Protein AF-A0A059PHQ4-F1 (afdb_monomer_lite)

pLDDT: mean 91.69, std 11.14, range [46.53, 98.62]

Secondary structure (DSSP, 8-state):
-HHHHIIIIIHHHHHHHHHHHHHHHHHHHHTS---HHHHHHTHHHHHHHHHHHHHHHHHHHHHTT-EEEETTTTEEEETSS-HHHHIIIIIHHHHHHHHHHHHHHHHHHHHHHHHHHHHHHHHHHHHHTT-

Organism: NCBI:txid7237

Structure (mmCIF, N/CA/C/O backbone):
data_AF-A0A059PHQ4-F1
#
_entry.id   AF-A0A059PHQ4-F1
#
loop_
_atom_site.group_PDB
_atom_site.id
_atom_site.type_symbol
_atom_site.label_atom_id
_atom_site.label_alt_id
_atom_site.label_comp_id
_atom_site.label_asym_id
_atom_site.label_entity_id
_atom_site.label_seq_id
_atom_site.pdbx_PDB_ins_code
_atom_site.Cartn_x
_atom_site.Cartn_y
_atom_site.Cartn_z
_atom_site.occupancy
_atom_site.B_iso_or_equiv
_atom_site.auth_seq_id
_atom_site.auth_comp_id
_atom_site.auth_asym_id
_atom_site.auth_atom_id
_atom_site.pdbx_PDB_model_num
ATOM 1 N N . CYS A 1 1 ? 14.947 5.550 -15.675 1.00 90.94 1 CYS A N 1
ATOM 2 C CA . CYS A 1 1 ? 13.715 4.748 -15.806 1.00 90.94 1 CYS A CA 1
ATOM 3 C C . CYS A 1 1 ? 13.370 4.026 -14.501 1.00 90.94 1 CYS A C 1
ATOM 5 O O . CYS A 1 1 ? 12.415 4.425 -13.850 1.00 90.94 1 CYS A O 1
ATOM 7 N N . THR A 1 2 ? 14.182 3.067 -14.040 1.00 94.69 2 THR A N 1
ATOM 8 C CA . THR A 1 2 ? 13.928 2.273 -12.817 1.00 94.69 2 THR A CA 1
ATOM 9 C C . THR A 1 2 ? 13.641 3.099 -11.563 1.00 94.69 2 THR A C 1
ATOM 11 O O . THR A 1 2 ? 12.707 2.787 -10.836 1.00 94.69 2 THR A O 1
ATOM 14 N N . LEU A 1 3 ? 14.392 4.179 -11.324 1.00 96.44 3 LEU A N 1
ATOM 15 C CA . LEU A 1 3 ? 14.150 5.055 -10.173 1.00 96.44 3 LEU A CA 1
ATOM 16 C C . LEU A 1 3 ? 12.744 5.677 -10.203 1.00 96.44 3 LEU A C 1
ATOM 18 O O . LEU A 1 3 ? 12.050 5.659 -9.196 1.00 96.44 3 LEU A O 1
ATOM 22 N N . VAL A 1 4 ? 12.306 6.181 -11.360 1.00 96.44 4 VAL A N 1
ATOM 23 C CA . VAL A 1 4 ? 10.967 6.773 -11.533 1.00 96.44 4 VAL A CA 1
ATOM 24 C C . VAL A 1 4 ? 9.880 5.717 -11.337 1.00 96.44 4 VAL A C 1
ATOM 26 O O . VAL A 1 4 ? 8.894 5.975 -10.651 1.00 96.44 4 VAL A O 1
ATOM 29 N N . PHE A 1 5 ? 10.089 4.511 -11.873 1.00 97.19 5 PHE A N 1
ATOM 30 C CA . PHE A 1 5 ? 9.204 3.374 -11.629 1.00 97.19 5 PHE A CA 1
ATOM 31 C C . PHE A 1 5 ? 9.094 3.059 -10.134 1.00 97.19 5 PHE A C 1
ATOM 33 O O . PHE A 1 5 ? 7.988 2.978 -9.616 1.00 97.19 5 PHE A O 1
ATOM 40 N N . LEU A 1 6 ? 10.215 2.945 -9.416 1.00 97.31 6 LEU A N 1
ATOM 41 C CA . LEU A 1 6 ? 10.198 2.689 -7.975 1.00 97.31 6 LEU A CA 1
ATOM 42 C C . LEU A 1 6 ? 9.460 3.805 -7.229 1.00 97.31 6 LEU A C 1
ATOM 44 O O . LEU A 1 6 ? 8.564 3.522 -6.446 1.00 97.31 6 LEU A O 1
ATOM 48 N N . LEU A 1 7 ? 9.762 5.072 -7.512 1.00 97.00 7 LEU A N 1
ATOM 49 C CA . LEU A 1 7 ? 9.114 6.199 -6.837 1.00 97.00 7 LEU A CA 1
ATOM 50 C C . LEU A 1 7 ? 7.594 6.247 -7.062 1.00 97.00 7 LEU A C 1
ATOM 52 O O . LEU A 1 7 ? 6.856 6.626 -6.159 1.00 97.00 7 LEU A O 1
ATOM 56 N N . THR A 1 8 ? 7.111 5.853 -8.239 1.00 96.44 8 THR A N 1
ATOM 57 C CA . THR A 1 8 ? 5.680 5.923 -8.576 1.00 96.44 8 THR A CA 1
ATOM 58 C C . THR A 1 8 ? 4.925 4.645 -8.209 1.00 96.44 8 THR A C 1
ATOM 60 O O . THR A 1 8 ? 3.882 4.701 -7.559 1.00 96.44 8 THR A O 1
ATOM 63 N N . TYR A 1 9 ? 5.448 3.477 -8.578 1.00 97.62 9 TYR A N 1
ATOM 64 C CA . TYR A 1 9 ? 4.787 2.190 -8.379 1.00 97.62 9 TYR A CA 1
ATOM 65 C C . TYR A 1 9 ? 4.884 1.696 -6.931 1.00 97.62 9 TYR A C 1
ATOM 67 O O . TYR A 1 9 ? 3.858 1.362 -6.341 1.00 97.62 9 TYR A O 1
ATOM 75 N N . PHE A 1 10 ? 6.079 1.691 -6.322 1.00 98.06 10 PHE A N 1
ATOM 76 C CA . PHE A 1 10 ? 6.249 1.187 -4.952 1.00 98.06 10 PHE A CA 1
ATOM 77 C C . PHE A 1 10 ? 5.440 2.017 -3.953 1.00 98.06 10 PHE A C 1
ATOM 79 O O . PHE A 1 10 ? 4.658 1.463 -3.182 1.00 98.06 10 PHE A O 1
ATOM 86 N N . PHE A 1 11 ? 5.575 3.347 -3.993 1.00 98.06 11 PHE A N 1
ATOM 87 C CA . PHE A 1 11 ? 4.845 4.221 -3.073 1.00 98.06 11 PHE A CA 1
ATOM 88 C C . PHE A 1 11 ? 3.343 4.269 -3.373 1.00 9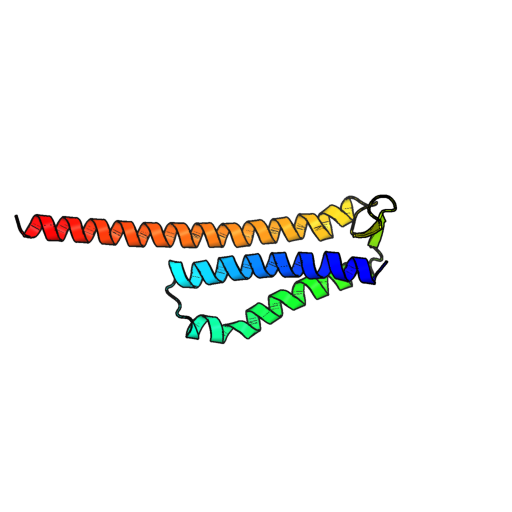8.06 11 PHE A C 1
ATOM 90 O O . PHE A 1 11 ? 2.553 4.365 -2.435 1.00 98.06 11 PHE A O 1
ATOM 97 N N . GLY A 1 12 ? 2.924 4.123 -4.636 1.00 98.06 12 GLY A N 1
ATOM 98 C CA . GLY A 1 12 ? 1.508 3.982 -4.990 1.00 98.06 12 GLY A CA 1
ATOM 99 C C . GLY A 1 12 ? 0.876 2.710 -4.409 1.00 98.06 12 GLY A C 1
ATOM 100 O O . GLY A 1 12 ? -0.197 2.758 -3.799 1.00 98.06 12 GLY A O 1
ATOM 101 N N . MET A 1 13 ? 1.572 1.574 -4.515 1.00 98.31 13 MET A N 1
ATOM 102 C CA . MET A 1 13 ? 1.125 0.312 -3.914 1.00 98.31 13 MET A CA 1
ATOM 103 C C . MET A 1 13 ? 1.160 0.369 -2.383 1.00 98.31 13 MET A C 1
ATOM 105 O O . MET A 1 13 ? 0.201 -0.047 -1.735 1.00 98.31 13 MET A O 1
ATOM 109 N N . ALA A 1 14 ? 2.207 0.954 -1.793 1.00 98.25 14 ALA A N 1
ATOM 110 C CA . ALA A 1 14 ? 2.297 1.154 -0.348 1.00 98.25 14 ALA A CA 1
ATOM 111 C C . ALA A 1 14 ? 1.156 2.035 0.179 1.00 98.25 14 ALA A C 1
ATOM 113 O O . ALA A 1 14 ? 0.527 1.690 1.176 1.00 98.25 14 ALA A O 1
ATOM 114 N N . SER A 1 15 ? 0.837 3.134 -0.511 1.00 98.44 15 SER A N 1
ATOM 115 C CA . SER A 1 15 ? -0.292 4.009 -0.173 1.00 98.44 15 SER A CA 1
ATOM 116 C C . SER A 1 15 ? -1.621 3.248 -0.168 1.00 98.44 15 SER A C 1
ATOM 118 O O . SER A 1 15 ? -2.404 3.377 0.774 1.00 98.44 15 SER A O 1
ATOM 120 N N . SER A 1 16 ? -1.841 2.384 -1.162 1.00 98.25 16 SER A N 1
ATOM 121 C CA . SER A 1 16 ? -3.056 1.566 -1.254 1.00 98.25 16 SER A CA 1
ATOM 122 C C . SER A 1 16 ? -3.188 0.589 -0.081 1.00 98.25 16 SER A C 1
ATOM 124 O O . SER A 1 16 ? -4.273 0.419 0.472 1.00 98.25 16 SER A O 1
ATOM 126 N N . ILE A 1 17 ? -2.085 -0.020 0.360 1.00 98.25 17 ILE A N 1
ATOM 127 C CA . ILE A 1 17 ? -2.096 -0.925 1.518 1.00 98.25 17 ILE A CA 1
ATOM 128 C C . ILE A 1 17 ? -2.268 -0.152 2.824 1.00 98.25 17 ILE A C 1
ATOM 130 O O . ILE A 1 17 ? -3.012 -0.593 3.699 1.00 98.25 17 ILE A O 1
ATOM 134 N N . TRP A 1 18 ? -1.650 1.022 2.955 1.00 98.56 18 TRP A N 1
ATOM 135 C CA . TRP A 1 18 ? -1.890 1.908 4.093 1.00 98.56 18 TRP A CA 1
ATOM 136 C C . TRP A 1 18 ? -3.356 2.320 4.201 1.00 98.56 18 TRP A C 1
ATOM 138 O O . TRP A 1 18 ? -3.897 2.354 5.304 1.00 98.56 18 TRP A O 1
ATOM 148 N N . TRP A 1 19 ? -4.028 2.551 3.074 1.00 98.56 19 TRP A N 1
ATOM 149 C CA . TRP A 1 19 ? -5.469 2.777 3.055 1.00 98.56 19 TRP A CA 1
ATOM 150 C C . TRP A 1 19 ? -6.258 1.554 3.559 1.00 98.56 19 TRP A C 1
ATOM 152 O O . TRP A 1 19 ? -7.158 1.706 4.389 1.00 98.56 19 TRP A O 1
ATOM 162 N N . VAL A 1 20 ? -5.884 0.330 3.161 1.00 98.56 20 VAL A N 1
ATOM 163 C CA . VAL A 1 20 ? -6.493 -0.899 3.708 1.00 98.56 20 VAL A CA 1
ATOM 164 C C . VAL A 1 20 ? -6.263 -1.005 5.220 1.00 98.56 20 VAL A C 1
ATOM 166 O O . VAL A 1 20 ? -7.208 -1.249 5.969 1.00 98.56 20 VAL A O 1
ATOM 169 N N . ILE A 1 21 ? -5.045 -0.764 5.705 1.00 98.25 21 ILE A N 1
ATOM 170 C CA . ILE A 1 21 ? -4.724 -0.789 7.142 1.00 98.25 21 ILE A CA 1
ATOM 171 C C . ILE A 1 21 ? -5.532 0.268 7.903 1.00 98.25 21 ILE A C 1
ATOM 173 O O . ILE A 1 21 ? -6.041 -0.006 8.992 1.00 98.25 21 ILE A O 1
ATOM 177 N N . LEU A 1 22 ? -5.710 1.460 7.332 1.00 97.69 22 LEU A N 1
ATOM 178 C CA . LEU A 1 22 ? -6.540 2.507 7.922 1.00 97.69 22 LEU A CA 1
ATOM 179 C C . LEU A 1 22 ? -8.001 2.052 8.049 1.00 97.69 22 LEU A C 1
ATOM 181 O O . LEU A 1 22 ? -8.604 2.199 9.109 1.00 97.69 22 LEU A O 1
ATOM 185 N N . SER A 1 23 ? -8.562 1.436 7.006 1.00 97.94 23 SER A N 1
ATOM 186 C CA . SER A 1 23 ? -9.927 0.897 7.063 1.00 97.94 23 SER A CA 1
ATOM 187 C C . SER A 1 23 ? -10.083 -0.224 8.100 1.00 97.94 23 SER A C 1
ATOM 189 O O . SER A 1 23 ? -11.064 -0.246 8.845 1.00 97.94 23 SER A O 1
ATOM 191 N N . LEU A 1 24 ? -9.089 -1.114 8.206 1.00 97.38 24 LEU A N 1
ATOM 192 C CA . LEU A 1 24 ? -9.047 -2.182 9.201 1.00 97.38 24 LEU A CA 1
ATOM 193 C C . LEU A 1 24 ? -8.999 -1.604 10.615 1.00 97.38 24 LEU A C 1
ATOM 195 O O . LEU A 1 24 ? -9.815 -1.963 11.456 1.00 97.38 24 LEU A O 1
ATOM 199 N N . THR A 1 25 ? -8.058 -0.704 10.888 1.00 96.81 25 THR A N 1
ATOM 200 C CA . THR A 1 25 ? -7.903 -0.097 12.218 1.00 96.81 25 THR A CA 1
ATOM 201 C C . THR A 1 25 ? -9.139 0.702 12.619 1.00 96.81 25 THR A C 1
ATOM 203 O O . THR A 1 25 ? -9.561 0.625 13.772 1.00 96.81 25 THR A O 1
ATOM 206 N N . TRP A 1 26 ? -9.793 1.372 11.667 1.00 95.75 26 TRP A N 1
ATOM 207 C CA . TRP A 1 26 ? -11.088 2.002 11.893 1.00 95.75 26 TRP A CA 1
ATOM 208 C C . TRP A 1 26 ? -12.178 0.984 12.260 1.00 95.75 26 TRP A C 1
ATOM 210 O O . TRP A 1 26 ? -12.899 1.197 13.232 1.00 95.75 26 TRP A O 1
ATOM 220 N N . PHE A 1 27 ? -12.271 -0.152 11.561 1.00 95.88 27 PHE A N 1
ATOM 221 C CA . PHE A 1 27 ? -13.190 -1.233 11.932 1.00 95.88 27 PHE A CA 1
ATOM 222 C C . PHE A 1 27 ? -12.884 -1.811 13.323 1.00 95.88 27 PHE A C 1
ATOM 224 O O . PHE A 1 27 ? -13.802 -2.019 14.116 1.00 95.88 27 PHE A O 1
ATOM 231 N N . LEU A 1 28 ? -11.609 -2.031 13.657 1.00 95.19 28 LEU A N 1
ATOM 232 C CA . LEU A 1 28 ? -11.198 -2.530 14.974 1.00 95.19 28 LEU A CA 1
ATOM 233 C C . LEU A 1 28 ? -11.590 -1.552 16.090 1.00 95.19 28 LEU A C 1
ATOM 235 O O . LEU A 1 28 ? -12.119 -1.973 17.120 1.00 95.19 28 LEU A O 1
ATOM 239 N N . ALA A 1 29 ? -11.387 -0.252 15.877 1.00 93.94 29 ALA A N 1
ATOM 240 C CA . ALA A 1 29 ? -11.752 0.781 16.839 1.00 93.94 29 ALA A CA 1
ATOM 241 C C . ALA A 1 29 ? -13.278 0.944 16.963 1.00 93.94 29 ALA A C 1
ATOM 243 O O . ALA A 1 29 ? -13.818 0.928 18.067 1.00 93.94 29 ALA A O 1
ATOM 244 N N . ALA A 1 30 ? -13.994 1.067 15.843 1.00 90.75 30 ALA A N 1
ATOM 245 C CA . ALA A 1 30 ? -15.428 1.352 15.822 1.00 90.75 30 ALA A CA 1
ATOM 246 C C . ALA A 1 30 ? -16.302 0.122 16.123 1.00 90.75 30 ALA A C 1
ATOM 248 O O . ALA A 1 30 ? -17.301 0.223 16.836 1.00 90.75 30 ALA A O 1
ATOM 249 N N . GLY A 1 31 ? -15.943 -1.038 15.568 1.00 89.25 31 GLY A N 1
ATOM 250 C CA . GLY A 1 31 ? -16.719 -2.273 15.661 1.00 89.25 31 GLY A CA 1
ATOM 251 C C . GLY A 1 31 ? -16.310 -3.173 16.819 1.00 89.25 31 GLY A C 1
ATOM 252 O O . GLY A 1 31 ? -17.171 -3.642 17.562 1.00 89.25 31 GLY A O 1
ATOM 253 N N . LEU A 1 32 ? -15.003 -3.381 17.008 1.00 89.25 32 LEU A N 1
ATOM 254 C CA . LEU A 1 32 ? -14.475 -4.255 18.066 1.00 89.25 32 LEU A CA 1
ATOM 255 C C . LEU A 1 32 ? -14.033 -3.500 19.324 1.00 89.25 32 LEU A C 1
ATOM 257 O O . LEU A 1 32 ? -13.603 -4.133 20.287 1.00 89.25 32 LEU A O 1
ATOM 261 N N . LYS A 1 33 ? -14.164 -2.165 19.338 1.00 91.75 33 LYS A N 1
ATOM 262 C CA . LYS A 1 33 ? -13.826 -1.297 20.477 1.00 91.75 33 LYS A CA 1
ATOM 263 C C . LYS A 1 33 ? -12.377 -1.450 20.949 1.00 91.75 33 LYS A C 1
ATOM 265 O O . LYS A 1 33 ? -12.092 -1.303 22.136 1.00 91.75 33 LYS A O 1
ATOM 270 N N . TRP A 1 34 ? -11.458 -1.768 20.039 1.00 93.75 34 TRP A N 1
ATOM 271 C CA . TRP A 1 34 ? -10.038 -1.829 20.372 1.00 93.75 34 TRP A CA 1
ATOM 272 C C . TRP A 1 34 ? -9.524 -0.450 20.796 1.00 93.75 34 TRP A C 1
ATOM 274 O O . TRP A 1 34 ? -9.754 0.547 20.113 1.00 93.75 34 TRP A O 1
ATOM 284 N N . GLY A 1 35 ? -8.804 -0.407 21.919 1.00 93.06 35 GLY A N 1
ATOM 285 C CA . GLY A 1 35 ? -8.077 0.782 22.358 1.00 93.06 35 GLY A CA 1
ATOM 286 C C . GLY A 1 35 ? -6.755 0.966 21.607 1.00 93.06 35 GLY A C 1
ATOM 287 O O . GLY A 1 35 ? -6.241 0.039 20.977 1.00 93.06 35 GLY A O 1
ATOM 288 N N . ASN A 1 36 ? -6.160 2.156 21.727 1.00 92.62 36 ASN A N 1
ATOM 289 C CA . ASN A 1 36 ? -4.88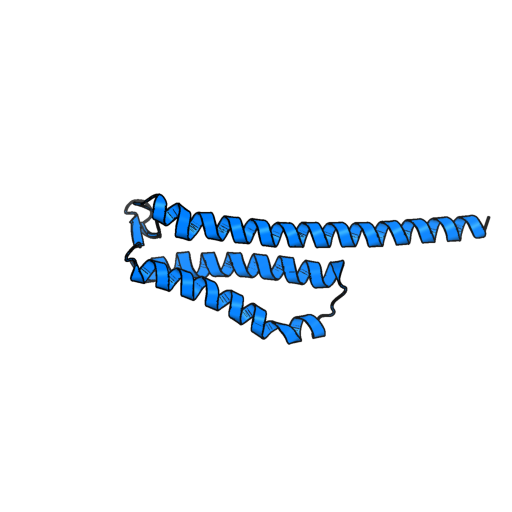5 2.485 21.077 1.00 92.62 36 ASN A CA 1
ATOM 290 C C . ASN A 1 36 ? -3.742 1.537 21.477 1.00 92.62 36 ASN A C 1
ATOM 292 O O . ASN A 1 36 ? -2.902 1.211 20.642 1.00 92.62 36 ASN A O 1
ATOM 296 N N . GLU A 1 37 ? -3.729 1.045 22.718 1.00 93.25 37 GLU A N 1
ATOM 297 C CA . GLU A 1 37 ? -2.737 0.072 23.193 1.00 93.25 37 GLU A CA 1
ATOM 298 C C . GLU A 1 37 ? -2.796 -1.246 22.401 1.00 93.25 37 GLU A C 1
ATOM 300 O O . GLU A 1 37 ? -1.772 -1.740 21.924 1.00 93.25 37 GLU A O 1
ATOM 305 N N . ALA A 1 38 ? -4.005 -1.773 22.173 1.00 92.56 38 ALA A N 1
ATOM 306 C CA . ALA A 1 38 ? -4.209 -3.010 21.421 1.00 92.56 38 ALA A CA 1
ATOM 307 C C . ALA A 1 38 ? -3.784 -2.866 19.952 1.00 92.56 38 ALA A C 1
ATOM 309 O O . ALA A 1 38 ? -3.132 -3.758 19.409 1.00 92.56 38 ALA A O 1
ATOM 310 N N . ILE A 1 39 ? -4.098 -1.731 19.316 1.00 93.31 39 ILE A N 1
ATOM 311 C CA . ILE A 1 39 ? -3.685 -1.439 17.934 1.00 93.31 39 ILE A CA 1
ATOM 312 C C . ILE A 1 39 ? -2.159 -1.287 17.851 1.00 93.31 39 ILE A C 1
ATOM 314 O O . ILE A 1 39 ? -1.522 -1.889 16.987 1.00 93.31 39 ILE A O 1
ATOM 318 N N . THR A 1 40 ? -1.556 -0.545 18.783 1.00 94.25 40 THR A N 1
ATOM 319 C CA . THR A 1 40 ? -0.109 -0.270 18.794 1.00 94.25 40 THR A CA 1
ATOM 320 C C . THR A 1 40 ? 0.706 -1.549 18.969 1.00 94.25 40 THR A C 1
ATOM 322 O O . THR A 1 40 ? 1.716 -1.724 18.286 1.00 94.25 40 THR A O 1
ATOM 325 N N . LYS A 1 41 ? 0.227 -2.497 19.787 1.00 95.62 41 LYS A N 1
ATOM 326 C CA . LYS A 1 41 ? 0.840 -3.827 19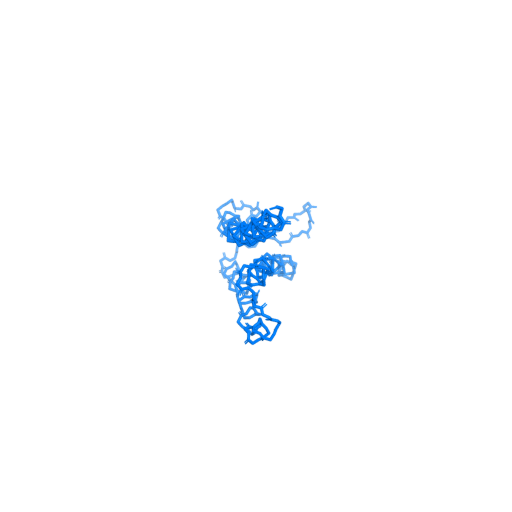.946 1.00 95.62 41 LYS A CA 1
ATOM 327 C C . LYS A 1 41 ? 0.956 -4.607 18.626 1.00 95.62 41 LYS A C 1
ATOM 329 O O . LYS A 1 41 ? 1.857 -5.426 18.489 1.00 95.62 41 LYS A O 1
ATOM 334 N N . HIS A 1 42 ? 0.083 -4.342 17.651 1.00 94.88 42 HIS A N 1
ATOM 335 C CA . HIS A 1 42 ? 0.083 -5.005 16.340 1.00 94.88 42 HIS A CA 1
ATOM 336 C C . HIS A 1 42 ? 0.722 -4.163 15.221 1.00 94.88 42 HIS A C 1
ATOM 338 O O . HIS A 1 42 ? 0.809 -4.628 14.085 1.00 94.88 42 HIS A O 1
ATOM 344 N N . SER A 1 43 ? 1.214 -2.957 15.528 1.00 94.31 43 SER A N 1
ATOM 345 C CA . SER A 1 43 ? 1.779 -2.019 14.544 1.00 94.31 43 SER A CA 1
ATOM 346 C C . SER A 1 43 ? 2.880 -2.642 13.683 1.00 94.31 43 SER A C 1
ATOM 348 O O . SER A 1 43 ? 2.893 -2.444 12.470 1.00 94.31 43 SER A O 1
ATOM 350 N N . GLN A 1 44 ? 3.755 -3.459 14.275 1.00 96.50 44 GLN A N 1
ATOM 351 C CA . GLN A 1 44 ? 4.836 -4.131 13.553 1.00 96.50 44 GLN A CA 1
ATOM 352 C C . GLN A 1 44 ? 4.319 -4.994 12.394 1.00 96.50 44 GLN A C 1
ATOM 354 O O . GLN A 1 44 ? 4.885 -4.941 11.305 1.00 96.50 44 GLN A O 1
ATOM 359 N N . TYR A 1 45 ? 3.214 -5.723 12.583 1.00 96.88 45 TYR A N 1
ATOM 360 C CA . TYR A 1 45 ? 2.605 -6.527 11.518 1.00 96.88 45 TYR A CA 1
ATOM 361 C C . TYR A 1 45 ? 2.005 -5.654 10.413 1.00 96.88 45 TYR A C 1
ATOM 363 O O . TYR A 1 45 ? 2.136 -5.982 9.234 1.00 96.88 45 TYR A O 1
ATOM 371 N N . PHE A 1 46 ? 1.392 -4.522 10.774 1.00 96.75 46 PHE A N 1
ATOM 372 C CA . PHE A 1 46 ? 0.850 -3.571 9.802 1.00 96.75 46 PHE A CA 1
ATOM 373 C C . PHE A 1 46 ? 1.956 -2.950 8.949 1.00 96.75 46 PHE A C 1
ATOM 375 O O . PHE A 1 46 ? 1.855 -2.954 7.725 1.00 96.75 46 PHE A O 1
ATOM 382 N N . HIS A 1 47 ? 3.043 -2.491 9.574 1.00 97.19 47 HIS A N 1
ATOM 383 C CA . HIS A 1 47 ? 4.204 -1.968 8.857 1.00 97.19 47 HIS A CA 1
ATOM 384 C C . HIS A 1 47 ? 4.856 -3.042 7.981 1.00 97.19 47 HIS A C 1
ATOM 386 O O . HIS A 1 47 ? 5.166 -2.772 6.823 1.00 97.19 47 HIS A O 1
ATOM 392 N N . LEU A 1 48 ? 5.023 -4.267 8.492 1.00 98.00 48 LEU A N 1
ATOM 393 C CA . LEU A 1 48 ? 5.584 -5.371 7.714 1.00 98.00 48 LEU A CA 1
ATOM 394 C C . LEU A 1 48 ? 4.762 -5.616 6.443 1.00 98.00 48 LEU A C 1
ATOM 396 O O . LEU A 1 48 ? 5.332 -5.659 5.358 1.00 98.00 48 LEU A O 1
ATOM 400 N N . ALA A 1 49 ? 3.435 -5.717 6.553 1.00 96.12 49 ALA A N 1
ATOM 401 C CA . ALA A 1 49 ? 2.563 -5.888 5.395 1.00 96.12 49 ALA A CA 1
ATOM 402 C C . ALA A 1 49 ? 2.647 -4.688 4.433 1.00 96.12 49 ALA A C 1
ATOM 404 O O . ALA A 1 49 ? 2.846 -4.877 3.232 1.00 96.12 49 ALA A O 1
ATOM 405 N N . ALA A 1 50 ? 2.564 -3.460 4.955 1.00 97.19 50 ALA A N 1
ATOM 406 C CA . ALA A 1 50 ? 2.596 -2.236 4.156 1.00 97.19 50 ALA A CA 1
ATOM 407 C C . ALA A 1 50 ? 3.858 -2.094 3.300 1.00 97.19 50 ALA A C 1
ATOM 409 O O . ALA A 1 50 ? 3.791 -1.506 2.225 1.00 97.19 50 ALA A O 1
ATOM 410 N N . TRP A 1 51 ? 4.992 -2.636 3.749 1.00 97.69 51 TRP A N 1
ATOM 411 C CA . TRP A 1 51 ? 6.260 -2.538 3.028 1.00 97.69 51 TRP A CA 1
ATOM 412 C C . TRP A 1 51 ? 6.619 -3.799 2.244 1.00 97.69 51 TRP A C 1
ATOM 414 O O . TRP A 1 51 ? 7.175 -3.700 1.149 1.00 97.69 51 TRP A O 1
ATOM 424 N N . LEU A 1 52 ? 6.284 -4.985 2.753 1.00 97.94 52 LEU A N 1
ATOM 425 C CA . LEU A 1 52 ? 6.638 -6.244 2.104 1.00 97.94 52 LEU A CA 1
ATOM 426 C C . LEU A 1 52 ? 5.877 -6.433 0.791 1.00 97.94 52 LEU A C 1
ATOM 428 O O . LEU A 1 52 ? 6.493 -6.732 -0.228 1.00 97.94 52 LEU A O 1
ATOM 432 N N . PHE A 1 53 ? 4.559 -6.221 0.788 1.00 97.06 53 PHE A N 1
ATOM 433 C CA . PHE A 1 53 ? 3.740 -6.428 -0.408 1.00 97.06 53 PHE A CA 1
ATOM 434 C C . PHE A 1 53 ? 4.174 -5.532 -1.587 1.00 97.06 53 PHE A C 1
ATOM 436 O O . PHE A 1 53 ? 4.446 -6.083 -2.657 1.00 97.06 53 PHE A O 1
ATOM 443 N N . PRO A 1 54 ? 4.358 -4.203 -1.430 1.00 97.62 54 PRO A N 1
ATOM 444 C CA . PRO A 1 54 ? 4.845 -3.353 -2.516 1.00 97.62 54 PRO A CA 1
ATOM 445 C C . PRO A 1 54 ? 6.261 -3.716 -2.955 1.00 97.62 54 PRO A C 1
ATOM 447 O O . PRO A 1 54 ? 6.563 -3.631 -4.145 1.00 97.62 54 PRO A O 1
ATOM 450 N N . THR A 1 55 ? 7.122 -4.153 -2.026 1.00 97.88 55 THR A N 1
ATOM 451 C CA . THR A 1 55 ? 8.477 -4.625 -2.355 1.00 97.88 55 THR A CA 1
ATOM 452 C C . THR A 1 55 ? 8.404 -5.846 -3.262 1.00 97.88 55 THR A C 1
ATOM 454 O O . THR A 1 55 ? 8.981 -5.835 -4.345 1.00 97.88 55 THR A O 1
ATOM 457 N N . VAL A 1 56 ? 7.648 -6.875 -2.865 1.00 98.06 56 VAL A N 1
ATOM 458 C CA . VAL A 1 56 ? 7.482 -8.112 -3.641 1.00 98.06 56 VAL A CA 1
ATOM 459 C C . VAL A 1 56 ? 6.881 -7.816 -5.013 1.00 98.06 56 VAL A C 1
ATOM 461 O O . VAL A 1 56 ? 7.395 -8.301 -6.019 1.00 98.06 56 VAL A O 1
ATOM 464 N N . GLN A 1 57 ? 5.845 -6.973 -5.082 1.00 97.25 57 GLN A N 1
ATOM 465 C CA . GLN A 1 57 ? 5.251 -6.558 -6.353 1.00 97.25 57 GLN A CA 1
ATOM 466 C C . GLN A 1 57 ? 6.262 -5.829 -7.248 1.00 97.25 57 GLN A C 1
ATOM 468 O O . GLN A 1 57 ? 6.345 -6.123 -8.438 1.00 97.25 57 GLN A O 1
ATOM 473 N N . SER A 1 58 ? 7.037 -4.894 -6.694 1.00 97.50 58 SER A N 1
ATOM 474 C CA . SER A 1 58 ? 8.024 -4.118 -7.455 1.00 97.50 58 SER A CA 1
ATOM 475 C C . SER A 1 58 ? 9.157 -5.006 -7.968 1.00 97.50 58 SER A C 1
ATOM 477 O O . SER A 1 58 ? 9.526 -4.917 -9.136 1.00 97.50 58 SER A O 1
ATOM 479 N N . VAL A 1 59 ? 9.672 -5.907 -7.125 1.00 98.00 59 VAL A N 1
ATOM 480 C CA . VAL A 1 59 ? 10.702 -6.883 -7.509 1.00 98.00 59 VAL A CA 1
ATOM 481 C C . VAL A 1 59 ? 10.182 -7.811 -8.604 1.00 98.00 59 VAL A C 1
ATOM 483 O O . VAL A 1 59 ? 10.881 -8.017 -9.590 1.00 98.00 59 VAL A O 1
ATOM 486 N N . ALA A 1 60 ? 8.952 -8.320 -8.491 1.00 97.19 60 ALA A N 1
ATOM 487 C CA . ALA A 1 60 ? 8.360 -9.179 -9.516 1.00 97.19 60 ALA A CA 1
ATOM 488 C C . ALA A 1 60 ? 8.274 -8.477 -10.883 1.00 97.19 60 ALA A C 1
ATOM 490 O O . ALA A 1 60 ? 8.647 -9.063 -11.898 1.00 97.19 60 ALA A O 1
ATOM 491 N N . VAL A 1 61 ? 7.845 -7.211 -10.912 1.00 97.31 61 VAL A N 1
ATOM 492 C CA . VAL A 1 61 ? 7.799 -6.405 -12.144 1.00 97.31 61 VAL A CA 1
ATOM 493 C C . VAL A 1 61 ? 9.194 -6.218 -12.752 1.00 97.31 61 VAL A C 1
ATOM 495 O O . VAL A 1 61 ? 9.351 -6.342 -13.967 1.00 97.31 61 VAL A O 1
ATOM 498 N N . LEU A 1 62 ? 10.209 -5.956 -11.921 1.00 96.94 62 LEU A N 1
ATOM 499 C CA . LEU A 1 62 ? 11.593 -5.790 -12.376 1.00 96.94 62 LEU A CA 1
ATOM 500 C C . LEU A 1 62 ? 12.190 -7.095 -12.913 1.00 96.94 62 LEU A C 1
ATOM 502 O O . LEU A 1 62 ? 12.824 -7.079 -13.964 1.00 96.94 62 LEU A O 1
ATOM 506 N N . LEU A 1 63 ? 11.957 -8.224 -12.238 1.00 96.94 63 LEU A N 1
ATOM 507 C CA . LEU A 1 63 ? 12.431 -9.541 -12.679 1.00 96.94 63 LEU A CA 1
ATOM 508 C C . LEU A 1 63 ? 11.824 -9.952 -14.022 1.00 96.94 63 LEU A C 1
ATOM 510 O O . LEU A 1 63 ? 12.495 -10.571 -14.842 1.00 96.94 63 LEU A O 1
ATOM 514 N N . LEU A 1 64 ? 10.570 -9.575 -14.264 1.00 95.06 64 LEU A N 1
ATOM 515 C CA . LEU A 1 64 ? 9.884 -9.826 -15.530 1.00 95.06 64 LEU A CA 1
ATOM 516 C C . LEU A 1 64 ? 10.213 -8.787 -16.606 1.00 95.06 64 LEU A C 1
ATOM 518 O O . LEU A 1 64 ? 9.700 -8.899 -17.714 1.00 95.06 64 LEU A O 1
ATOM 522 N N . SER A 1 65 ? 11.044 -7.785 -16.288 1.00 93.56 65 SER A N 1
ATOM 523 C CA . SER A 1 65 ? 11.392 -6.682 -17.191 1.00 93.56 65 SER A CA 1
ATOM 524 C C . SER A 1 65 ? 10.152 -6.024 -17.817 1.00 93.56 65 SER A C 1
ATOM 526 O O . SER A 1 65 ? 10.155 -5.647 -18.982 1.00 93.56 65 SER A O 1
ATOM 528 N N . ALA A 1 66 ? 9.083 -5.891 -17.025 1.00 94.69 66 ALA A N 1
ATOM 529 C CA . ALA A 1 66 ? 7.770 -5.408 -17.463 1.00 94.69 66 ALA A CA 1
ATOM 530 C C . ALA A 1 66 ? 7.594 -3.884 -17.292 1.00 94.69 66 ALA A C 1
ATOM 532 O O . ALA A 1 66 ? 6.468 -3.390 -17.226 1.00 94.69 66 ALA A O 1
ATOM 533 N N . VAL A 1 67 ? 8.695 -3.142 -17.138 1.00 96.19 67 VAL A N 1
ATOM 534 C CA . VAL A 1 67 ? 8.684 -1.682 -16.979 1.00 96.19 67 VAL A CA 1
ATOM 535 C C . VAL A 1 67 ? 8.822 -1.031 -18.348 1.00 96.19 67 VAL A C 1
ATOM 537 O O . VAL A 1 67 ? 9.857 -1.163 -18.996 1.00 96.19 67 VAL A O 1
ATOM 540 N N . ASP A 1 68 ? 7.808 -0.263 -18.726 1.00 94.12 68 ASP A N 1
ATOM 541 C CA . ASP A 1 68 ? 7.737 0.453 -19.991 1.00 94.12 68 ASP A CA 1
ATOM 542 C C . ASP A 1 68 ? 7.929 1.961 -19.763 1.00 94.12 68 ASP A C 1
ATOM 544 O O . ASP A 1 68 ? 7.471 2.524 -18.764 1.00 94.12 68 ASP A O 1
ATOM 548 N N . GLY A 1 69 ? 8.602 2.634 -20.696 1.00 93.38 69 GLY A N 1
ATOM 549 C CA . GLY A 1 69 ? 8.694 4.095 -20.715 1.00 93.38 69 GLY A CA 1
ATOM 550 C C . GLY A 1 69 ? 7.526 4.722 -21.475 1.00 93.38 69 GLY A C 1
ATOM 551 O O . GLY A 1 69 ? 7.151 4.236 -22.541 1.00 93.38 69 GLY A O 1
ATOM 552 N N . ASP A 1 70 ? 6.984 5.820 -20.954 1.00 92.81 70 ASP A N 1
ATOM 553 C CA . ASP A 1 70 ? 6.025 6.670 -21.658 1.00 92.81 70 ASP A CA 1
ATOM 554 C C . ASP A 1 70 ? 6.709 7.990 -22.068 1.00 92.81 70 ASP A C 1
ATOM 556 O O . ASP A 1 70 ? 7.045 8.799 -21.195 1.00 92.81 70 ASP A O 1
ATOM 560 N N . PRO A 1 71 ? 6.935 8.235 -23.373 1.00 90.56 71 PRO A N 1
ATOM 561 C CA . PRO A 1 71 ? 7.593 9.450 -23.847 1.00 90.56 71 PRO A CA 1
ATOM 562 C C . PRO A 1 71 ? 6.723 10.711 -23.726 1.00 90.56 71 PRO A C 1
ATOM 564 O O . PRO A 1 71 ? 7.268 11.810 -23.730 1.00 90.56 71 PRO A O 1
ATOM 567 N N . ILE A 1 72 ? 5.398 10.574 -23.623 1.00 92.25 72 ILE A N 1
ATOM 568 C CA . ILE A 1 72 ? 4.461 11.696 -23.492 1.00 92.25 72 ILE A CA 1
ATOM 569 C C . ILE A 1 72 ? 4.412 12.152 -22.033 1.00 92.25 72 ILE A C 1
ATOM 571 O O . ILE A 1 72 ? 4.513 13.343 -21.748 1.00 92.25 72 ILE A O 1
ATOM 575 N N . LEU A 1 73 ? 4.281 11.202 -21.104 1.00 90.56 73 LEU A N 1
ATOM 576 C CA . LEU A 1 73 ? 4.203 11.490 -19.668 1.00 90.56 73 LEU A CA 1
ATOM 577 C C . LEU A 1 73 ? 5.580 11.661 -19.010 1.00 90.56 73 LEU A C 1
ATOM 579 O O . LEU A 1 73 ? 5.668 12.178 -17.897 1.00 90.56 73 LEU A O 1
ATOM 583 N N . GLY A 1 74 ? 6.655 11.211 -19.663 1.00 92.06 74 GLY A N 1
ATOM 584 C CA . GLY A 1 74 ? 8.014 11.260 -19.119 1.00 92.06 74 GLY A CA 1
ATOM 585 C C . GLY A 1 74 ? 8.228 10.330 -17.919 1.00 92.06 74 GLY A C 1
ATOM 586 O O . GLY A 1 74 ? 9.141 10.552 -17.121 1.00 92.06 74 GLY A O 1
ATOM 587 N N . ILE A 1 75 ? 7.392 9.298 -17.767 1.00 94.50 75 ILE A N 1
ATOM 588 C CA . ILE A 1 75 ? 7.452 8.338 -16.657 1.00 94.50 75 ILE A CA 1
ATOM 589 C C . ILE A 1 75 ? 7.848 6.944 -17.136 1.00 94.50 75 ILE A C 1
ATOM 591 O O . ILE A 1 75 ? 7.777 6.621 -18.319 1.00 94.50 75 ILE A O 1
ATOM 595 N N . CYS A 1 76 ? 8.246 6.102 -16.186 1.00 95.25 76 CYS A N 1
ATOM 596 C CA . CYS A 1 76 ? 8.386 4.670 -16.408 1.00 95.25 76 CYS A CA 1
ATOM 597 C C . CYS A 1 76 ? 7.430 3.920 -15.492 1.00 95.25 76 CYS A C 1
ATOM 599 O O . CYS A 1 76 ? 7.470 4.122 -14.278 1.00 95.25 76 CYS A O 1
ATOM 601 N N . TYR A 1 77 ? 6.591 3.061 -16.064 1.00 95.56 77 TYR A N 1
ATOM 602 C CA . TYR A 1 77 ? 5.546 2.350 -15.338 1.00 95.56 77 TYR A CA 1
ATOM 603 C C . TYR A 1 77 ? 5.288 0.966 -15.940 1.00 95.56 77 TYR A C 1
ATOM 605 O O . TYR A 1 77 ? 5.680 0.681 -17.067 1.00 95.56 77 TYR A O 1
ATOM 613 N N . VAL A 1 78 ? 4.648 0.079 -15.181 1.00 96.06 78 VAL A N 1
ATOM 614 C CA . VAL A 1 78 ? 4.318 -1.269 -15.659 1.00 96.06 78 VAL A CA 1
ATOM 615 C C . VAL A 1 78 ? 3.024 -1.272 -16.465 1.00 96.06 78 VAL A C 1
ATOM 617 O O . VAL A 1 78 ? 2.016 -0.714 -16.033 1.00 96.06 78 VAL A O 1
ATOM 620 N N . GLY A 1 79 ? 3.038 -1.959 -17.608 1.00 91.50 79 GLY A N 1
ATOM 621 C CA . GLY A 1 79 ? 1.835 -2.198 -18.404 1.00 91.50 79 GLY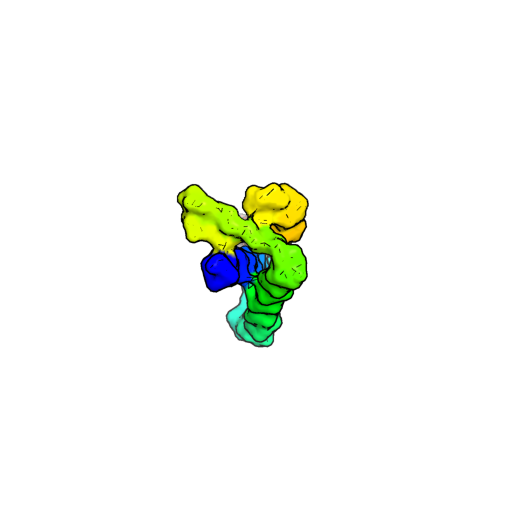 A CA 1
ATOM 622 C C . GLY A 1 79 ? 1.405 -1.030 -19.288 1.00 91.50 79 GLY A C 1
ATOM 623 O O . GLY A 1 79 ? 0.228 -0.951 -19.631 1.00 91.50 79 GLY A O 1
ATOM 624 N N . ASN A 1 80 ? 2.334 -0.147 -19.669 1.00 88.62 80 ASN A N 1
ATOM 625 C CA . ASN A 1 80 ? 2.041 0.917 -20.632 1.00 88.62 80 ASN A CA 1
ATOM 626 C C . ASN A 1 80 ? 1.882 0.350 -22.051 1.00 88.62 80 ASN A C 1
ATOM 628 O O . ASN A 1 80 ? 0.990 0.752 -22.791 1.00 88.62 80 ASN A O 1
ATOM 632 N N . LEU A 1 81 ? 2.731 -0.617 -22.420 1.00 90.56 81 LEU A N 1
ATOM 633 C CA . LEU A 1 81 ? 2.704 -1.252 -23.741 1.00 90.56 81 LEU A CA 1
ATOM 634 C C . LEU A 1 81 ? 1.979 -2.601 -23.726 1.00 90.56 81 LEU A C 1
ATOM 636 O O . LEU A 1 81 ? 1.463 -3.040 -24.753 1.00 90.56 81 LEU A O 1
ATOM 640 N N . ASN A 1 82 ? 1.923 -3.263 -22.566 1.00 93.12 82 ASN A N 1
ATOM 641 C CA . ASN A 1 82 ? 1.326 -4.587 -22.428 1.00 93.12 82 ASN A CA 1
ATOM 642 C C . ASN A 1 82 ? 0.105 -4.578 -21.480 1.00 93.12 82 ASN A C 1
ATOM 644 O O . ASN A 1 82 ? 0.272 -4.484 -20.255 1.00 93.12 82 ASN A O 1
ATOM 648 N N . PRO A 1 83 ? -1.124 -4.765 -22.003 1.00 93.81 83 PRO A N 1
ATOM 649 C CA . PRO A 1 83 ? -2.338 -4.744 -21.190 1.00 93.81 83 PRO A CA 1
ATOM 650 C C . PRO A 1 83 ? -2.420 -5.907 -20.192 1.00 93.81 83 PRO A C 1
ATOM 652 O O . PRO A 1 83 ? -3.122 -5.799 -19.184 1.00 93.81 83 PRO A O 1
ATOM 655 N N . ASP A 1 84 ? -1.711 -7.014 -20.418 1.00 95.56 84 ASP A N 1
ATOM 656 C CA . ASP A 1 84 ? -1.685 -8.125 -19.467 1.00 95.56 84 ASP A CA 1
ATOM 657 C C . ASP A 1 84 ? -0.835 -7.796 -18.239 1.00 95.56 84 ASP A C 1
ATOM 659 O O . ASP A 1 84 ? -1.207 -8.165 -17.122 1.00 95.56 84 ASP A O 1
ATOM 663 N N . HIS A 1 85 ? 0.264 -7.054 -18.410 1.00 95.56 85 HIS A N 1
ATOM 664 C CA . HIS A 1 85 ? 1.039 -6.532 -17.283 1.00 95.56 85 HIS A CA 1
ATOM 665 C C . HIS A 1 85 ? 0.233 -5.502 -16.486 1.00 95.56 85 HIS A C 1
ATOM 667 O O . HIS A 1 85 ? 0.215 -5.579 -15.258 1.00 95.56 85 HIS A O 1
ATOM 673 N N . LEU A 1 86 ? -0.515 -4.623 -17.162 1.00 94.88 86 LEU A N 1
ATOM 674 C CA . LEU A 1 86 ? -1.409 -3.662 -16.509 1.00 94.88 86 LEU A CA 1
ATOM 675 C C . LEU A 1 86 ? -2.456 -4.365 -15.633 1.00 94.88 86 LEU A C 1
ATOM 677 O O . LEU A 1 86 ? -2.631 -4.032 -14.459 1.00 94.88 86 LEU A O 1
ATOM 681 N N . LYS A 1 87 ? -3.132 -5.384 -16.178 1.00 96.31 87 LYS A N 1
ATOM 682 C CA . LYS A 1 87 ? -4.140 -6.152 -15.433 1.00 96.31 87 LYS A CA 1
ATOM 683 C C . LYS A 1 87 ? -3.536 -6.868 -14.228 1.00 96.31 87 LYS A C 1
ATOM 685 O O . LYS A 1 87 ? -4.103 -6.806 -13.141 1.00 96.31 87 LYS A O 1
ATOM 690 N N . LYS A 1 88 ? -2.397 -7.543 -14.411 1.00 96.25 88 LYS A N 1
ATOM 691 C CA . LYS A 1 88 ? -1.781 -8.389 -13.377 1.00 96.25 88 LYS A CA 1
ATOM 692 C C . LYS A 1 88 ? -1.122 -7.587 -12.259 1.00 96.25 88 LYS A C 1
ATOM 694 O O . LYS A 1 88 ? -1.266 -7.956 -11.099 1.00 96.25 88 LYS A O 1
ATOM 699 N N . PHE A 1 89 ? -0.400 -6.520 -12.594 1.00 96.38 89 PHE A N 1
ATOM 700 C CA . PHE A 1 89 ? 0.415 -5.783 -11.626 1.00 96.38 89 PHE A CA 1
ATOM 701 C C . PHE A 1 89 ? -0.269 -4.539 -11.070 1.00 96.38 89 PHE A C 1
ATOM 703 O O . PHE A 1 89 ? 0.070 -4.121 -9.970 1.00 96.38 89 PHE A O 1
ATOM 710 N N . VAL A 1 90 ? -1.257 -3.978 -11.771 1.00 97.06 90 VAL A N 1
ATOM 711 C CA . VAL A 1 90 ? -1.913 -2.732 -11.353 1.00 97.06 90 VAL A CA 1
ATOM 712 C C . VAL A 1 90 ? -3.370 -2.984 -10.990 1.00 97.06 90 VAL A C 1
ATOM 714 O O . VAL A 1 90 ? -3.735 -2.894 -9.821 1.00 97.06 90 VAL A O 1
ATOM 717 N N . LEU A 1 91 ? -4.204 -3.356 -11.965 1.00 97.50 91 LEU A N 1
ATOM 718 C CA . LEU A 1 91 ? -5.653 -3.438 -11.753 1.00 97.50 91 LEU A CA 1
ATOM 719 C C . LEU A 1 91 ? -6.047 -4.542 -10.770 1.00 97.50 91 LEU A C 1
ATOM 721 O O . LEU A 1 91 ? -6.865 -4.299 -9.890 1.00 97.50 91 LEU A O 1
ATOM 725 N N . GLY A 1 92 ? -5.460 -5.735 -10.892 1.00 97.50 92 GLY A N 1
ATOM 726 C CA . GLY A 1 92 ? -5.735 -6.862 -10.002 1.00 97.50 92 GLY A CA 1
ATOM 727 C C . GLY A 1 92 ? -5.458 -6.522 -8.534 1.00 97.50 92 GLY A C 1
ATOM 728 O O . GLY A 1 92 ? -6.382 -6.590 -7.723 1.00 97.50 92 GLY A O 1
ATOM 729 N N . PRO A 1 93 ? -4.231 -6.099 -8.178 1.00 97.50 93 PRO A N 1
ATOM 730 C CA . PRO A 1 93 ? -3.903 -5.696 -6.814 1.00 97.50 93 PRO A CA 1
ATOM 731 C C . PRO A 1 93 ? -4.759 -4.538 -6.298 1.00 97.50 93 PRO A C 1
ATOM 733 O O . PRO A 1 93 ? -5.293 -4.635 -5.197 1.00 97.50 93 PRO A O 1
ATOM 736 N N . LEU A 1 94 ? -4.961 -3.480 -7.094 1.00 98.12 94 LEU A N 1
ATOM 737 C CA . LEU A 1 94 ? -5.793 -2.342 -6.686 1.00 98.12 94 LEU A CA 1
ATOM 738 C C . LEU A 1 94 ? -7.244 -2.751 -6.429 1.00 98.12 94 LEU A C 1
ATOM 740 O O . LEU A 1 94 ? -7.836 -2.311 -5.447 1.00 98.12 94 LEU A O 1
ATOM 744 N N . PHE A 1 95 ? -7.808 -3.617 -7.273 1.00 98.38 95 PHE A N 1
ATOM 745 C CA . PHE A 1 95 ? -9.155 -4.141 -7.082 1.00 98.38 95 PHE A CA 1
ATOM 746 C C . PHE A 1 95 ? -9.259 -4.960 -5.792 1.00 98.38 95 PHE A C 1
ATOM 748 O O . PHE A 1 95 ? -10.182 -4.754 -5.008 1.00 98.38 95 PHE A O 1
ATOM 755 N N . VAL A 1 96 ? -8.288 -5.841 -5.529 1.00 98.31 96 VAL A N 1
ATOM 756 C CA . VAL A 1 96 ? -8.235 -6.627 -4.286 1.00 98.31 96 VAL A CA 1
ATOM 757 C C . VAL A 1 96 ? -8.145 -5.711 -3.068 1.00 98.31 96 VAL A C 1
ATOM 759 O O . VAL A 1 96 ? -8.932 -5.863 -2.134 1.00 98.31 96 VAL A O 1
ATOM 762 N N . TYR A 1 97 ? -7.238 -4.732 -3.081 1.00 98.19 97 TYR A N 1
ATOM 763 C CA . TYR A 1 97 ? -7.100 -3.773 -1.987 1.00 98.19 97 TYR A CA 1
ATOM 764 C C . TYR A 1 97 ? -8.406 -3.011 -1.767 1.00 98.19 97 TYR A C 1
ATOM 766 O O . TYR A 1 97 ? -8.900 -2.987 -0.641 1.00 98.19 97 TYR A O 1
ATOM 774 N N . LEU A 1 98 ? -9.016 -2.487 -2.835 1.00 98.44 98 LEU A N 1
ATOM 775 C CA . LEU A 1 98 ? -10.283 -1.759 -2.787 1.00 98.44 98 LEU A CA 1
ATOM 776 C C . LEU A 1 98 ? -11.409 -2.597 -2.170 1.00 98.44 98 LEU A C 1
ATOM 778 O O . LEU A 1 98 ? -12.099 -2.121 -1.268 1.00 98.44 98 LEU A O 1
ATOM 782 N N . VAL A 1 99 ? -11.588 -3.844 -2.611 1.00 98.62 99 VAL A N 1
ATOM 783 C CA . VAL A 1 99 ? -12.619 -4.750 -2.078 1.00 98.62 99 VAL A CA 1
ATOM 784 C C . VAL A 1 99 ? -12.396 -5.017 -0.590 1.00 98.62 99 VAL A C 1
ATOM 786 O O . VAL A 1 99 ? -13.335 -4.920 0.201 1.00 98.62 99 VAL A O 1
ATOM 789 N N . ILE A 1 100 ? -11.157 -5.300 -0.180 1.00 98.50 100 ILE A N 1
ATOM 790 C CA . ILE A 1 100 ? -10.836 -5.560 1.228 1.00 98.50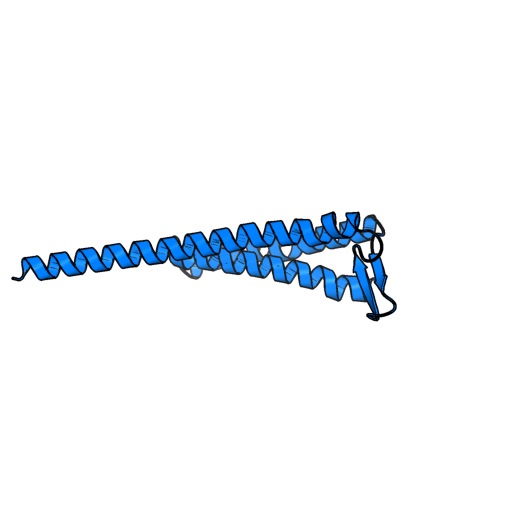 100 ILE A CA 1
ATOM 791 C C . ILE A 1 100 ? -11.122 -4.317 2.081 1.00 98.50 100 ILE A C 1
ATOM 793 O O . ILE A 1 100 ? -11.836 -4.405 3.081 1.00 98.50 100 ILE A O 1
ATOM 797 N N . GLY A 1 101 ? -10.611 -3.149 1.686 1.00 98.12 101 GLY A N 1
ATOM 798 C CA . GLY A 1 101 ? -10.766 -1.944 2.497 1.00 98.12 101 GLY A CA 1
ATOM 799 C C . GLY A 1 101 ? -12.206 -1.430 2.550 1.00 98.12 101 GLY A C 1
ATOM 800 O O . GLY A 1 101 ? -12.692 -1.055 3.618 1.00 98.12 101 GLY A O 1
ATOM 801 N N . THR A 1 102 ? -12.948 -1.496 1.440 1.00 98.12 102 THR A N 1
ATOM 802 C CA . THR A 1 102 ? -14.382 -1.153 1.440 1.00 98.12 102 THR A CA 1
ATOM 803 C C . THR A 1 102 ? -15.190 -2.106 2.316 1.00 98.12 102 THR A C 1
ATOM 805 O O . THR A 1 102 ? -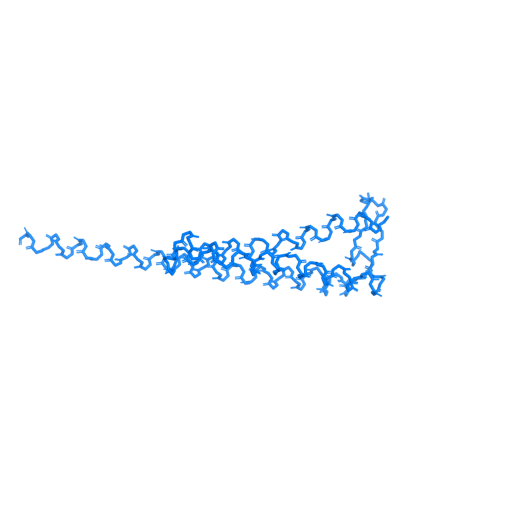16.084 -1.655 3.027 1.00 98.12 102 THR A O 1
ATOM 808 N N . THR A 1 103 ? -14.842 -3.395 2.354 1.00 98.19 103 THR A N 1
ATOM 809 C CA . THR A 1 103 ? -15.486 -4.364 3.252 1.00 98.19 103 THR A CA 1
ATOM 810 C C . THR A 1 103 ? -15.287 -3.986 4.723 1.00 98.19 103 THR A C 1
ATOM 812 O O . THR A 1 103 ? -16.259 -3.977 5.481 1.00 98.19 103 THR A O 1
ATOM 815 N N . PHE A 1 104 ? -14.072 -3.600 5.135 1.00 97.69 104 PHE A N 1
ATOM 816 C CA . PHE A 1 104 ? -13.828 -3.125 6.504 1.00 97.69 104 PHE A CA 1
ATOM 817 C C . PHE A 1 104 ? -14.586 -1.829 6.823 1.00 97.69 104 PHE A C 1
ATOM 819 O O . PHE A 1 104 ? -15.190 -1.721 7.893 1.00 97.69 104 PHE A O 1
ATOM 826 N N . LEU A 1 105 ? -14.629 -0.875 5.886 1.00 96.56 105 LEU A N 1
ATOM 827 C CA . LEU A 1 105 ? -15.410 0.356 6.050 1.00 96.56 105 LEU A CA 1
ATOM 828 C C . LEU A 1 105 ? -16.912 0.074 6.198 1.00 96.56 105 LEU A C 1
ATOM 830 O O . LEU A 1 105 ? -17.579 0.642 7.061 1.00 96.56 105 LEU A O 1
ATOM 834 N N . MET A 1 106 ? -17.463 -0.841 5.406 1.00 96.31 106 MET A N 1
ATOM 835 C CA . MET A 1 106 ? -18.870 -1.217 5.529 1.00 96.31 106 MET A CA 1
ATOM 836 C C . MET A 1 106 ? -19.144 -1.913 6.868 1.00 96.31 106 MET A C 1
ATOM 838 O O . MET A 1 106 ? -20.102 -1.568 7.562 1.00 96.31 106 MET A O 1
ATOM 842 N N . ALA A 1 107 ? -18.277 -2.838 7.284 1.00 95.50 107 ALA A N 1
ATOM 843 C CA . ALA A 1 107 ? -18.423 -3.562 8.545 1.00 95.50 107 ALA A CA 1
ATOM 844 C C . ALA A 1 107 ? -18.359 -2.635 9.773 1.00 95.50 107 ALA A C 1
ATOM 846 O O . ALA A 1 107 ? -19.163 -2.774 10.704 1.00 95.50 107 ALA A O 1
ATOM 847 N N . GLY A 1 108 ? -17.448 -1.658 9.784 1.00 93.62 108 GLY A N 1
ATOM 848 C CA . GLY A 1 108 ? -17.368 -0.698 10.887 1.00 93.62 108 GLY A CA 1
ATOM 849 C C . GLY A 1 108 ? -18.547 0.270 10.890 1.00 93.62 108 GLY A C 1
ATOM 850 O O . GLY A 1 108 ? -19.057 0.597 11.960 1.00 93.62 108 GLY A O 1
ATOM 851 N N . PHE A 1 109 ? -19.076 0.629 9.715 1.00 92.81 109 PHE A N 1
ATOM 852 C CA . PHE A 1 109 ? -20.260 1.479 9.617 1.00 92.81 109 PHE A CA 1
ATOM 853 C C . PHE A 1 109 ? -21.464 0.749 10.210 1.00 92.81 109 PHE A C 1
ATOM 855 O O . PHE A 1 109 ? -22.077 1.244 11.154 1.00 92.81 109 PHE A O 1
ATOM 862 N N . VAL A 1 110 ? -21.734 -0.481 9.759 1.00 92.69 110 VAL A N 1
ATOM 863 C CA . VAL A 1 110 ? -22.815 -1.331 10.290 1.00 92.69 110 VAL A CA 1
ATOM 864 C C . VAL A 1 110 ? -22.705 -1.499 11.809 1.00 92.69 110 VAL A C 1
ATOM 866 O O . VAL A 1 110 ? -23.708 -1.383 12.518 1.00 92.69 110 VAL A O 1
ATOM 869 N N . SER A 1 111 ? -21.493 -1.707 12.329 1.00 89.56 111 SER A N 1
ATOM 870 C CA . SER A 1 111 ? -21.254 -1.826 13.771 1.00 89.56 111 SER A CA 1
ATOM 871 C C . SER A 1 111 ? -21.652 -0.562 14.544 1.00 89.56 111 SER A C 1
ATOM 873 O O . SER A 1 111 ? -22.326 -0.657 15.572 1.00 89.56 111 SER A O 1
ATOM 875 N N . LEU A 1 112 ? -21.320 0.625 14.026 1.00 87.50 112 LEU A N 1
ATOM 876 C CA . LEU A 1 112 ? -21.705 1.901 14.637 1.00 87.50 112 LEU A CA 1
ATOM 877 C C . LEU A 1 112 ? -23.225 2.112 14.644 1.00 87.50 112 LEU A C 1
ATOM 879 O O . LEU A 1 112 ? -23.782 2.515 15.670 1.00 87.50 112 LEU A O 1
ATOM 883 N N . PHE A 1 113 ? -23.917 1.805 13.540 1.00 87.62 113 PHE A N 1
ATOM 884 C CA . PHE A 1 113 ? -25.382 1.923 13.489 1.00 87.62 113 PHE A CA 1
ATOM 885 C C . PHE A 1 113 ? -26.065 0.978 14.467 1.00 87.62 113 PHE A C 1
ATOM 887 O O . PHE A 1 113 ? -27.004 1.395 15.145 1.00 87.62 113 PHE A O 1
ATOM 894 N N . ARG A 1 114 ? -25.567 -0.256 14.596 1.00 85.94 114 ARG A N 1
ATOM 895 C CA . ARG A 1 114 ? -26.101 -1.237 15.544 1.00 85.94 114 ARG A CA 1
ATOM 896 C C . ARG A 1 114 ? -25.971 -0.765 16.992 1.00 85.94 114 ARG A C 1
ATOM 898 O O . ARG A 1 114 ? -26.906 -0.912 17.774 1.00 85.94 114 ARG A O 1
ATOM 905 N N . ILE A 1 115 ? -24.837 -0.169 17.361 1.00 84.25 115 ILE A N 1
ATOM 906 C CA . ILE A 1 115 ? -24.649 0.385 18.710 1.00 84.25 115 ILE A CA 1
ATOM 907 C C . ILE A 1 115 ? -25.619 1.552 18.939 1.00 84.25 115 ILE A C 1
ATOM 909 O O . ILE A 1 115 ? -26.313 1.597 19.956 1.00 84.25 115 ILE A O 1
ATOM 913 N N . ARG A 1 116 ? -25.729 2.470 17.972 1.00 82.12 116 ARG A N 1
ATOM 914 C CA . ARG A 1 116 ? -26.619 3.634 18.078 1.00 82.12 116 ARG A CA 1
ATOM 915 C C . ARG A 1 116 ? -28.094 3.237 18.177 1.00 82.12 116 ARG A C 1
ATOM 917 O O . ARG A 1 116 ? -28.835 3.860 18.938 1.00 82.12 116 ARG A O 1
ATOM 924 N N . SER A 1 117 ? -28.531 2.215 17.439 1.00 80.00 117 SER A N 1
ATOM 925 C CA . SER A 1 117 ? -29.917 1.741 17.487 1.00 80.00 117 SER A CA 1
ATOM 926 C C . SER A 1 117 ? -30.269 1.140 18.848 1.00 80.00 117 SER A C 1
ATOM 928 O O . SER A 1 117 ? -31.333 1.451 19.379 1.00 80.00 117 SER A O 1
ATOM 930 N N . VAL A 1 118 ? -29.367 0.350 19.446 1.00 80.44 118 VAL A N 1
ATOM 931 C CA . VAL A 1 118 ? -29.578 -0.252 20.776 1.00 80.44 118 VAL A CA 1
ATOM 932 C C . VAL A 1 118 ? -29.671 0.821 21.863 1.00 80.44 118 VAL A C 1
ATOM 934 O O . VAL A 1 118 ? -30.593 0.780 22.676 1.00 80.44 118 VAL A O 1
ATOM 937 N N . ILE A 1 119 ? -28.791 1.829 21.841 1.00 78.75 119 ILE A N 1
ATOM 938 C CA . ILE A 1 119 ? -28.832 2.940 22.809 1.00 78.75 119 ILE A CA 1
ATOM 939 C C . ILE A 1 119 ? -30.156 3.710 22.699 1.00 78.75 119 ILE A C 1
ATOM 941 O O . ILE A 1 119 ? -30.786 4.013 23.711 1.00 78.75 119 ILE A O 1
ATOM 945 N N . LYS A 1 120 ? -30.618 3.995 21.472 1.00 75.44 120 LYS A N 1
ATOM 946 C CA . LYS A 1 120 ? -31.894 4.693 21.250 1.00 75.44 120 LYS A CA 1
ATOM 947 C C . LYS A 1 120 ? -33.091 3.881 21.760 1.00 75.44 120 LYS A C 1
ATOM 949 O O . LYS A 1 120 ? -34.007 4.461 22.336 1.00 75.44 120 LYS A O 1
ATOM 954 N N . GLN A 1 121 ? -33.082 2.559 21.581 1.00 73.31 121 GLN A N 1
ATOM 955 C CA . GLN A 1 121 ? -34.138 1.680 22.093 1.00 73.31 121 GLN A CA 1
ATOM 956 C C . GLN A 1 121 ? -34.144 1.616 23.628 1.00 73.31 121 GLN A C 1
ATOM 958 O O . GLN A 1 121 ? -35.204 1.758 24.232 1.00 73.31 121 GLN A O 1
ATOM 963 N N . GLN A 1 122 ? -32.980 1.490 24.271 1.00 73.38 122 GLN A N 1
ATOM 964 C CA . GLN A 1 122 ? -32.880 1.484 25.736 1.00 73.38 122 GLN A CA 1
ATOM 965 C C . GLN A 1 122 ? -33.283 2.831 26.361 1.00 73.38 122 GLN A C 1
ATOM 967 O O . GLN A 1 122 ? -33.985 2.852 27.370 1.00 73.38 122 GLN A O 1
ATOM 972 N N . GLY A 1 123 ? -32.914 3.957 25.738 1.00 62.22 123 GLY A N 1
ATOM 973 C CA . GLY A 1 123 ? -33.334 5.292 26.181 1.00 62.22 123 GLY A CA 1
ATOM 974 C C . GLY A 1 123 ? -34.843 5.540 26.050 1.00 62.22 123 GLY A C 1
ATOM 975 O O . GLY A 1 123 ? -35.428 6.198 26.905 1.00 62.22 123 GLY A O 1
ATOM 976 N N . GLY A 1 124 ? -35.489 4.973 25.024 1.00 61.19 124 GLY A N 1
ATOM 977 C CA . GLY A 1 124 ? -36.945 5.042 24.852 1.00 61.19 124 GLY A CA 1
ATOM 978 C C . GLY A 1 124 ? -37.720 4.211 25.881 1.00 61.19 124 GLY A C 1
ATOM 979 O O . GLY A 1 124 ? -38.711 4.685 26.429 1.00 61.19 124 GLY A O 1
ATOM 980 N N . VAL A 1 125 ? -37.239 3.005 26.208 1.00 59.53 125 VAL A N 1
ATOM 981 C CA . VAL A 1 125 ? -37.847 2.152 27.249 1.00 59.53 125 VAL A CA 1
ATOM 982 C C . VAL A 1 125 ? -37.688 2.773 28.642 1.00 59.53 125 VAL A C 1
ATOM 984 O O . VAL A 1 125 ? -38.640 2.789 29.416 1.00 59.53 125 VAL A O 1
ATOM 987 N N . GLY A 1 126 ? -36.527 3.360 28.955 1.00 54.88 126 GLY A N 1
ATOM 988 C CA . GLY A 1 126 ? -36.305 4.054 30.231 1.00 54.88 126 GLY A CA 1
ATOM 989 C C . GLY A 1 126 ? -37.149 5.323 30.420 1.00 54.88 126 GLY A C 1
ATOM 990 O O . GLY A 1 126 ? -37.429 5.701 31.557 1.00 54.88 126 GLY A O 1
ATOM 991 N N . ALA A 1 127 ? -37.579 5.964 29.329 1.00 54.47 127 ALA A N 1
ATOM 992 C CA . ALA A 1 127 ? -38.525 7.079 29.364 1.00 54.47 127 ALA A CA 1
ATOM 993 C C . ALA A 1 127 ? -39.982 6.607 29.533 1.00 54.47 127 ALA A C 1
ATOM 995 O O . ALA A 1 127 ? -40.747 7.264 30.229 1.00 54.47 127 ALA A O 1
ATOM 996 N N . GLY A 1 128 ? -40.347 5.452 28.963 1.00 53.16 128 GLY A N 1
ATOM 997 C CA . GLY A 1 128 ? -41.683 4.860 29.114 1.00 53.16 128 GLY A CA 1
ATOM 998 C C . GLY A 1 128 ? -41.965 4.263 30.498 1.00 53.16 128 GLY A C 1
ATOM 999 O O . GLY A 1 128 ? -43.117 4.180 30.892 1.00 53.16 128 GLY A O 1
ATOM 1000 N N . VAL A 1 129 ? -40.933 3.886 31.261 1.00 53.53 129 VAL A N 1
ATOM 1001 C CA . VAL A 1 129 ? -41.078 3.381 32.646 1.00 53.53 129 VAL A CA 1
ATOM 1002 C C . VAL A 1 129 ? -41.242 4.514 33.675 1.00 53.53 129 VAL A C 1
ATOM 1004 O O . VAL A 1 129 ? -41.602 4.263 34.821 1.00 53.53 129 VAL A O 1
ATOM 1007 N N . LYS A 1 130 ? -40.986 5.771 33.288 1.00 51.81 130 LYS A N 1
ATOM 1008 C CA . LYS A 1 130 ? -41.150 6.953 34.154 1.00 51.81 130 LYS A CA 1
ATOM 1009 C C . LYS A 1 130 ? -42.451 7.732 33.900 1.00 51.81 130 LYS A C 1
ATOM 1011 O O . LYS A 1 130 ? -42.587 8.822 34.454 1.00 51.81 130 LYS A O 1
ATOM 1016 N N . ALA A 1 131 ? -43.348 7.212 33.061 1.00 46.53 131 ALA A N 1
ATOM 1017 C CA . ALA A 1 131 ? -44.643 7.811 32.737 1.00 46.53 131 ALA A CA 1
ATOM 1018 C C . ALA A 1 131 ? -45.786 7.076 33.445 1.00 46.53 131 ALA A C 1
ATOM 1020 O O . ALA A 1 131 ? -45.699 5.832 33.551 1.00 46.53 131 ALA A O 1
#

Foldseek 3Di:
DLVLACVCQLVVLLVLLVLLVVLQVLLCCQQVVDDPVRVVVCVVVSVCVSRVVSVVLSVVCVVVVQWDADPVVRGIYGCPPPVVRCVPRPVVSSVVSVVSSVVSNVNSVVRNVVVVVVVVVVVVVVVVVVD

InterPro domains:
  IPR000539 Frizzled/Smoothened, 7TM [PF01534] (1-123)
  IPR000539 Frizzled/Smoothened, 7TM [PR00489] (3-27)
  IPR000539 Frizzled/Smoothened, 7TM [PR00489] (46-69)
  IPR000539 Frizzled/Smoothened, 7TM [PR00489] (91-113)
  IPR000539 Frizzled/Smoothened, 7TM [SM01330] (1-131)
  IPR015526 Frizzled/secreted frizzled-related protein [PTHR11309] (1-122)
  IPR017981 GPCR, family 2-like, 7TM [PS50261] (1-131)

Sequence (131 aa):
CTLVFLLTYFFGMASSIWWVILSLTWFLAAGLKWGNEAITKHSQYFHLAAWLFPTVQSVAVLLLSAVDGDPILGICYVGNLNPDHLKKFVLGPLFVYLVIGTTFLMAGFVSLFRIRSVIKQQGGVGAGVKA

Radius of gyration: 21.54 Å; chains: 1; bounding box: 59×22×58 Å